Protein AF-R7TZ38-F1 (afdb_monomer_lite)

pLDDT: mean 75.98, std 13.42, range [50.22, 92.25]

Sequence (64 aa):
VSRVGIVIFAFVFILLTWLGTQPTTVTYTLMAQICTLIYFAFFLLMPFYTRWEKTKPVPERVTG

Radius of gyration: 17.24 Å; chains: 1; bounding box: 43×24×41 Å

Structure (mmCIF, N/CA/C/O backbone):
data_AF-R7TZ38-F1
#
_entry.id   AF-R7TZ38-F1
#
loop_
_atom_site.group_PDB
_atom_site.id
_atom_site.type_symbol
_atom_site.label_atom_id
_atom_site.label_alt_id
_atom_site.label_comp_id
_atom_site.label_asym_id
_atom_site.label_entity_id
_atom_site.label_seq_id
_atom_site.pdbx_PDB_ins_code
_atom_site.Cartn_x
_atom_site.Cartn_y
_atom_site.Cartn_z
_atom_site.occupancy
_atom_site.B_iso_or_equiv
_atom_site.auth_seq_id
_atom_site.auth_comp_id
_atom_site.auth_asym_id
_atom_site.auth_atom_id
_atom_site.pdbx_PDB_model_num
ATOM 1 N N . VAL A 1 1 ? -6.189 0.950 16.969 1.00 57.16 1 VAL A N 1
ATOM 2 C CA . VAL A 1 1 ? -5.946 0.180 15.731 1.00 57.16 1 VAL A CA 1
ATOM 3 C C . VAL A 1 1 ? -6.303 0.989 14.490 1.00 57.16 1 VAL A C 1
ATOM 5 O O . VAL A 1 1 ? -5.456 1.111 13.613 1.00 57.16 1 VAL A O 1
ATOM 8 N N . SER A 1 2 ? -7.465 1.650 14.455 1.00 63.12 2 SER A N 1
ATOM 9 C CA . SER A 1 2 ? -7.936 2.423 13.290 1.00 63.12 2 SER A CA 1
ATOM 10 C C . SER A 1 2 ? -6.945 3.491 12.806 1.00 63.12 2 SER A C 1
ATOM 12 O O . SER A 1 2 ? -6.647 3.576 11.621 1.00 63.12 2 SER A O 1
ATOM 14 N N . ARG A 1 3 ? -6.330 4.250 13.726 1.00 65.75 3 ARG A N 1
ATOM 15 C CA . ARG A 1 3 ? -5.312 5.266 13.384 1.00 65.75 3 ARG A CA 1
ATOM 16 C C . ARG A 1 3 ? -4.032 4.685 12.770 1.00 65.75 3 ARG A C 1
ATOM 18 O O . ARG A 1 3 ? -3.457 5.308 11.891 1.00 65.75 3 ARG A O 1
ATOM 25 N N . VAL A 1 4 ? -3.605 3.498 13.207 1.00 71.00 4 VAL A N 1
ATOM 26 C CA . VAL A 1 4 ? -2.390 2.839 12.690 1.00 71.00 4 VAL A CA 1
ATOM 27 C C . VAL A 1 4 ? -2.630 2.326 11.272 1.00 71.00 4 VAL A C 1
ATOM 29 O O . VAL A 1 4 ? -1.787 2.515 10.401 1.00 71.00 4 VAL A O 1
ATOM 32 N N . GLY A 1 5 ? -3.811 1.757 11.014 1.00 74.19 5 GLY A N 1
ATOM 33 C CA . GLY A 1 5 ? -4.189 1.314 9.676 1.00 74.19 5 GLY A CA 1
ATOM 34 C C . GLY A 1 5 ? -4.218 2.459 8.656 1.00 74.19 5 GLY A C 1
ATOM 35 O O . GLY A 1 5 ? -3.704 2.297 7.556 1.00 74.19 5 GLY A O 1
ATOM 36 N N . ILE A 1 6 ? -4.737 3.634 9.035 1.00 79.44 6 ILE A N 1
ATOM 37 C CA . ILE A 1 6 ? -4.766 4.819 8.155 1.00 79.44 6 ILE A CA 1
ATOM 38 C C . ILE A 1 6 ? -3.348 5.285 7.792 1.00 79.44 6 ILE A C 1
ATOM 40 O O . ILE A 1 6 ? -3.099 5.647 6.645 1.00 79.44 6 ILE A O 1
ATOM 44 N N . VAL A 1 7 ? -2.403 5.246 8.737 1.00 81.75 7 VAL A N 1
ATOM 45 C CA . VAL A 1 7 ? -0.999 5.616 8.476 1.00 81.75 7 VAL A CA 1
ATOM 46 C C . VAL A 1 7 ? -0.339 4.629 7.510 1.00 81.75 7 VAL A C 1
ATOM 48 O O . VAL A 1 7 ? 0.329 5.050 6.569 1.00 81.75 7 VAL A O 1
ATOM 51 N N . ILE A 1 8 ? -0.566 3.325 7.696 1.00 80.94 8 ILE A N 1
ATOM 52 C CA . ILE A 1 8 ? -0.057 2.283 6.789 1.00 80.94 8 ILE A CA 1
ATOM 53 C C . ILE A 1 8 ? -0.665 2.445 5.391 1.00 80.94 8 ILE A C 1
ATOM 55 O O . ILE A 1 8 ? 0.055 2.384 4.397 1.00 80.94 8 ILE A O 1
ATOM 59 N N . PHE A 1 9 ? -1.969 2.711 5.307 1.00 85.56 9 PHE A N 1
ATOM 60 C CA . PHE A 1 9 ? -2.661 2.972 4.048 1.00 85.56 9 PHE A CA 1
ATOM 61 C C . PHE A 1 9 ? -2.084 4.184 3.311 1.00 85.56 9 PHE A C 1
ATOM 63 O O . PHE A 1 9 ? -1.761 4.085 2.129 1.00 85.56 9 PHE A O 1
ATOM 70 N N . ALA A 1 10 ? -1.897 5.306 4.011 1.00 86.94 10 ALA A N 1
ATOM 71 C CA . ALA A 1 10 ? -1.306 6.510 3.434 1.00 86.94 10 ALA A CA 1
ATOM 72 C C . ALA A 1 10 ? 0.112 6.244 2.902 1.00 86.94 10 ALA A C 1
ATOM 74 O O . ALA A 1 10 ? 0.451 6.674 1.801 1.00 86.94 10 ALA A O 1
ATOM 75 N N . PHE A 1 11 ? 0.919 5.481 3.643 1.00 89.38 11 PHE A N 1
ATOM 76 C CA . PHE A 1 11 ? 2.268 5.109 3.222 1.00 89.38 11 PHE A CA 1
ATOM 77 C C . PHE A 1 11 ? 2.264 4.231 1.961 1.00 89.38 11 PHE A C 1
ATOM 79 O O . PHE A 1 11 ? 2.977 4.525 1.003 1.00 89.38 11 PHE A O 1
ATOM 86 N N . VAL A 1 12 ? 1.417 3.196 1.924 1.00 87.38 12 VAL A N 1
ATOM 87 C CA . VAL A 1 12 ? 1.244 2.306 0.760 1.00 87.38 12 VAL A CA 1
ATOM 88 C C . VAL A 1 12 ? 0.769 3.085 -0.468 1.00 87.38 12 VAL A C 1
ATOM 90 O O . VAL A 1 12 ? 1.258 2.846 -1.571 1.00 87.38 12 VAL A O 1
ATOM 93 N N . PHE A 1 13 ? -0.128 4.054 -0.284 1.00 88.00 13 PHE A N 1
ATOM 94 C CA . PHE A 1 13 ? -0.646 4.887 -1.368 1.00 88.00 13 PHE A CA 1
ATOM 95 C C . PHE A 1 13 ? 0.437 5.770 -2.001 1.00 88.00 13 PHE A C 1
ATOM 97 O O . PHE A 1 13 ? 0.546 5.844 -3.227 1.00 88.00 13 PHE A O 1
ATOM 104 N N . ILE A 1 14 ? 1.287 6.392 -1.179 1.00 92.25 14 ILE A N 1
ATOM 105 C CA . ILE A 1 14 ? 2.423 7.194 -1.657 1.00 92.25 14 ILE A CA 1
ATOM 106 C C . ILE A 1 14 ? 3.431 6.304 -2.399 1.00 92.25 14 ILE A C 1
ATOM 108 O O . ILE A 1 14 ? 3.882 6.665 -3.486 1.00 92.25 14 ILE A O 1
ATOM 112 N N . LEU A 1 15 ? 3.732 5.118 -1.859 1.00 88.44 15 LEU A N 1
ATOM 113 C CA . LEU A 1 15 ? 4.638 4.146 -2.481 1.00 88.44 15 LEU A CA 1
ATOM 114 C C . LEU A 1 15 ? 4.145 3.684 -3.858 1.00 88.44 15 LEU A C 1
ATOM 116 O O . LEU A 1 15 ? 4.928 3.665 -4.802 1.00 88.44 15 LEU A O 1
ATOM 120 N N . LEU A 1 16 ? 2.855 3.361 -3.988 1.00 87.44 16 LEU A N 1
ATOM 121 C CA . LEU A 1 16 ? 2.221 2.985 -5.260 1.00 87.44 16 LEU A CA 1
ATOM 122 C C . LEU A 1 16 ? 2.241 4.123 -6.278 1.00 87.44 16 LEU A C 1
ATOM 124 O O . LEU A 1 16 ? 2.534 3.889 -7.447 1.00 87.44 16 LEU A O 1
ATOM 128 N N . THR A 1 17 ? 1.965 5.350 -5.830 1.00 88.62 17 THR A N 1
ATOM 129 C CA . THR A 1 17 ? 2.000 6.536 -6.696 1.00 88.62 17 THR A CA 1
ATOM 130 C C . THR A 1 17 ? 3.406 6.754 -7.250 1.00 88.62 17 THR A C 1
ATOM 132 O O . THR A 1 17 ? 3.567 6.997 -8.443 1.00 88.62 17 THR A O 1
ATOM 135 N N . TRP A 1 18 ? 4.437 6.599 -6.412 1.00 88.62 18 TRP A N 1
ATOM 136 C CA . TRP A 1 18 ? 5.826 6.687 -6.857 1.00 88.62 18 TRP A CA 1
ATOM 137 C C . TRP A 1 18 ? 6.203 5.525 -7.785 1.00 88.62 18 TRP A C 1
ATOM 139 O O . TRP A 1 18 ? 6.759 5.765 -8.856 1.00 88.62 18 TRP A O 1
ATOM 149 N N . LEU A 1 19 ? 5.833 4.285 -7.446 1.00 87.62 19 LEU A N 1
ATOM 150 C CA . LEU A 1 19 ? 6.086 3.117 -8.296 1.00 87.62 19 LEU A CA 1
ATOM 151 C C . LEU A 1 19 ? 5.434 3.236 -9.680 1.00 87.62 19 LEU A C 1
ATOM 153 O O . LEU A 1 19 ? 6.011 2.769 -10.656 1.00 87.62 19 LEU A O 1
ATOM 157 N N . GLY A 1 20 ? 4.274 3.890 -9.784 1.00 85.12 20 GLY A N 1
ATOM 158 C CA . GLY A 1 20 ? 3.596 4.142 -11.059 1.00 85.12 20 GLY A CA 1
ATOM 159 C C . GLY A 1 20 ? 4.353 5.085 -12.001 1.00 85.12 20 GLY A C 1
ATOM 160 O O . GLY A 1 20 ? 4.090 5.083 -13.199 1.00 85.12 20 GLY A O 1
ATOM 161 N N . THR A 1 21 ? 5.306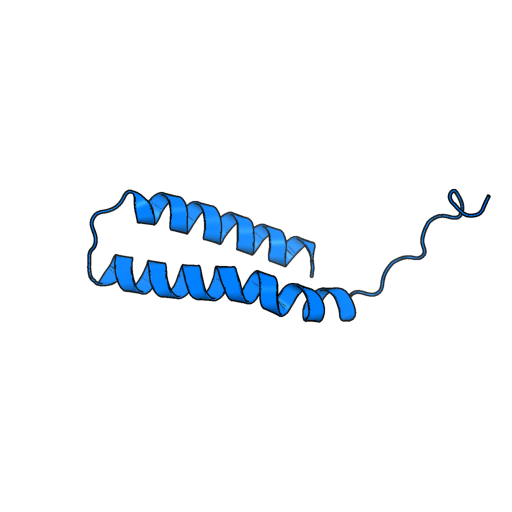 5.867 -11.484 1.00 87.44 21 THR A N 1
ATOM 162 C CA . THR A 1 21 ? 6.183 6.735 -12.294 1.00 87.44 21 THR A CA 1
ATOM 163 C C . THR A 1 21 ? 7.466 6.039 -12.750 1.00 87.44 21 THR A C 1
ATOM 165 O O . THR A 1 21 ? 8.176 6.558 -13.610 1.00 87.44 21 THR A O 1
ATOM 168 N N . GLN A 1 22 ? 7.788 4.882 -12.165 1.00 85.12 22 GLN A N 1
ATOM 169 C CA . GLN A 1 22 ? 9.009 4.141 -12.461 1.00 85.12 22 GLN A CA 1
ATOM 170 C C . GLN A 1 22 ? 8.801 3.169 -13.634 1.00 85.12 22 GLN A C 1
ATOM 172 O O . GLN A 1 22 ? 7.701 2.646 -13.826 1.00 85.12 22 GLN A O 1
ATOM 177 N N . PRO A 1 23 ? 9.854 2.879 -14.420 1.00 84.88 23 PRO A N 1
ATOM 178 C CA . PRO A 1 23 ? 9.776 1.896 -15.493 1.00 84.88 23 PRO A CA 1
ATOM 179 C C . PRO A 1 23 ? 9.463 0.501 -14.945 1.00 84.88 23 PRO A C 1
ATOM 181 O O . PRO A 1 23 ? 9.984 0.089 -13.906 1.00 84.88 23 PRO A O 1
ATOM 184 N N . THR A 1 24 ? 8.634 -0.253 -15.667 1.00 81.69 24 THR A N 1
ATOM 185 C CA . THR A 1 24 ? 8.206 -1.600 -15.275 1.00 81.69 24 THR A CA 1
ATOM 186 C C . THR A 1 24 ? 9.381 -2.577 -15.313 1.00 81.69 24 THR A C 1
ATOM 188 O O . THR A 1 24 ? 9.702 -3.152 -16.351 1.00 81.69 24 THR A O 1
ATOM 191 N N . THR A 1 25 ? 10.033 -2.761 -14.169 1.00 87.94 25 THR A N 1
ATOM 192 C CA . THR A 1 25 ? 11.051 -3.792 -13.937 1.00 87.94 25 THR A CA 1
ATOM 193 C C . THR A 1 25 ? 10.466 -4.902 -13.073 1.00 87.94 25 THR A C 1
ATOM 195 O O . THR A 1 25 ? 9.578 -4.648 -12.264 1.00 87.94 25 THR A O 1
ATOM 198 N N . VAL A 1 26 ? 10.980 -6.130 -13.200 1.00 86.50 26 VAL A N 1
ATOM 199 C CA . VAL A 1 26 ? 10.473 -7.314 -12.471 1.00 86.50 26 VAL A CA 1
ATOM 200 C C . VAL A 1 26 ? 10.357 -7.052 -10.961 1.00 86.50 26 VAL A C 1
ATOM 202 O O . VAL A 1 26 ? 9.351 -7.397 -10.341 1.00 86.50 26 VAL A O 1
ATOM 205 N N . THR A 1 27 ? 11.342 -6.363 -10.381 1.00 86.12 27 THR A N 1
ATOM 206 C CA . THR A 1 27 ? 11.360 -5.981 -8.963 1.00 86.12 27 THR A CA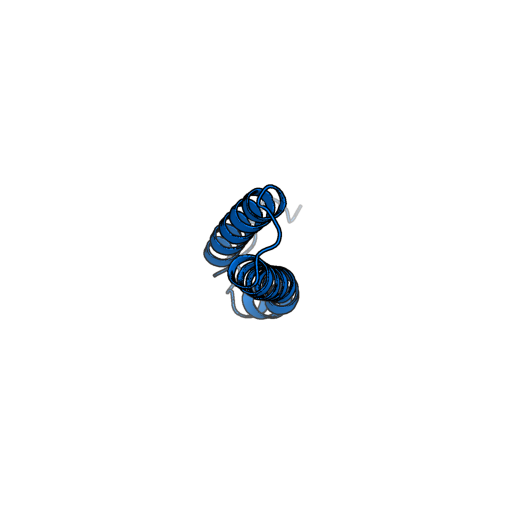 1
ATOM 207 C C . THR A 1 27 ? 10.245 -4.995 -8.605 1.00 86.12 27 THR A C 1
ATOM 209 O O . THR A 1 27 ? 9.553 -5.186 -7.605 1.00 86.12 27 THR A O 1
ATOM 212 N N . TYR A 1 28 ? 10.031 -3.954 -9.417 1.00 85.81 28 TYR A N 1
ATOM 213 C CA . TYR A 1 28 ? 8.971 -2.972 -9.174 1.00 85.81 28 TYR A CA 1
ATOM 214 C C . TYR A 1 28 ? 7.582 -3.550 -9.438 1.00 85.81 28 TYR A C 1
ATOM 216 O O . TYR A 1 28 ? 6.649 -3.236 -8.708 1.00 85.81 28 TYR A O 1
ATOM 224 N N . THR A 1 29 ? 7.430 -4.456 -10.403 1.00 86.25 29 THR A N 1
ATOM 225 C CA . THR A 1 29 ? 6.158 -5.144 -10.646 1.00 86.25 29 THR A CA 1
ATOM 226 C C . THR A 1 29 ? 5.756 -6.017 -9.455 1.00 86.25 29 THR A C 1
ATOM 228 O O . THR A 1 29 ? 4.609 -5.946 -9.018 1.00 86.25 29 THR A O 1
ATOM 231 N N . LEU A 1 30 ? 6.691 -6.779 -8.873 1.00 89.81 30 LEU A N 1
ATOM 232 C CA . LEU A 1 30 ? 6.428 -7.571 -7.663 1.00 89.81 30 LEU A CA 1
ATOM 233 C C . LEU A 1 30 ? 6.070 -6.684 -6.464 1.00 89.81 30 LEU A C 1
ATOM 235 O O . LEU A 1 30 ? 5.112 -6.962 -5.744 1.00 89.81 30 LEU A O 1
ATOM 239 N N . MET A 1 31 ? 6.795 -5.580 -6.277 1.00 86.88 31 MET A N 1
ATOM 240 C CA . MET A 1 31 ? 6.510 -4.619 -5.210 1.00 8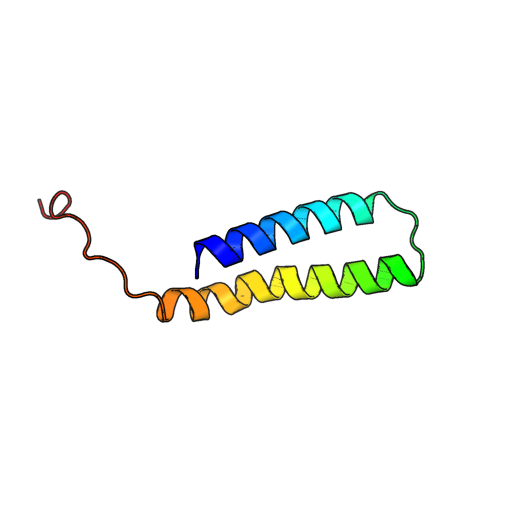6.88 31 MET A CA 1
ATOM 241 C C . MET A 1 31 ? 5.129 -3.962 -5.396 1.00 86.88 31 MET A C 1
ATOM 243 O O . MET A 1 31 ? 4.358 -3.882 -4.443 1.00 86.88 31 MET A O 1
ATOM 247 N N . ALA A 1 32 ? 4.762 -3.573 -6.623 1.00 86.62 32 ALA A N 1
ATOM 248 C CA . ALA A 1 32 ? 3.440 -3.027 -6.939 1.00 86.62 32 ALA A CA 1
ATOM 249 C C . ALA A 1 32 ? 2.311 -4.026 -6.644 1.00 86.62 32 ALA A C 1
ATOM 251 O O . ALA A 1 32 ? 1.278 -3.641 -6.094 1.00 86.62 32 ALA A O 1
ATOM 252 N N . GLN A 1 33 ? 2.500 -5.308 -6.968 1.00 89.19 33 GLN A N 1
ATOM 253 C CA . GLN A 1 33 ? 1.526 -6.367 -6.679 1.00 89.19 33 GLN A CA 1
ATOM 254 C C . GLN A 1 33 ? 1.320 -6.567 -5.172 1.00 89.19 33 GLN A C 1
ATOM 256 O O . GLN A 1 33 ? 0.187 -6.679 -4.707 1.00 89.19 33 GLN A O 1
ATOM 261 N N . ILE A 1 34 ? 2.397 -6.549 -4.385 1.00 90.00 34 ILE A N 1
ATOM 262 C CA . ILE A 1 34 ? 2.307 -6.652 -2.922 1.00 90.00 34 ILE A CA 1
ATOM 263 C C . ILE A 1 34 ? 1.629 -5.405 -2.336 1.00 90.00 34 ILE A C 1
ATOM 265 O O . ILE A 1 34 ? 0.719 -5.525 -1.516 1.00 90.00 34 ILE A O 1
ATOM 269 N N . CYS A 1 35 ? 2.014 -4.204 -2.778 1.00 87.50 35 CYS A N 1
ATOM 270 C CA . CYS A 1 35 ? 1.407 -2.959 -2.306 1.00 87.50 35 CYS A CA 1
ATOM 271 C C . CYS A 1 35 ? -0.086 -2.868 -2.650 1.00 87.50 35 CYS A C 1
ATOM 273 O O . CYS A 1 35 ? -0.876 -2.441 -1.810 1.00 87.50 35 CYS A O 1
ATOM 275 N N . THR A 1 36 ? -0.495 -3.296 -3.847 1.00 87.75 36 THR A N 1
ATOM 276 C CA . THR A 1 36 ? -1.918 -3.345 -4.229 1.00 87.75 36 THR A CA 1
ATOM 277 C C . THR A 1 36 ? -2.696 -4.369 -3.403 1.00 87.75 36 THR A C 1
ATOM 279 O O . THR A 1 36 ? -3.795 -4.059 -2.946 1.00 87.75 36 THR A O 1
ATOM 282 N N . LEU A 1 37 ? -2.122 -5.543 -3.115 1.00 90.12 37 LEU A N 1
ATOM 283 C CA . LEU A 1 37 ? -2.724 -6.515 -2.192 1.00 90.12 37 LEU A CA 1
ATOM 284 C C . LEU A 1 37 ? -2.951 -5.919 -0.799 1.00 90.12 37 LEU A C 1
ATOM 286 O O . LEU A 1 37 ? -4.042 -6.051 -0.248 1.00 90.12 37 LEU A O 1
ATOM 290 N N . ILE A 1 38 ? -1.956 -5.222 -0.245 1.00 85.25 38 ILE A N 1
ATOM 291 C CA . ILE A 1 38 ? -2.065 -4.565 1.068 1.00 85.25 38 ILE A CA 1
ATOM 292 C C . ILE A 1 38 ? -3.110 -3.438 1.035 1.00 85.25 38 ILE A C 1
ATOM 294 O O . ILE A 1 38 ? -3.878 -3.289 1.986 1.00 85.25 38 ILE A O 1
ATOM 298 N N . TYR A 1 39 ? -3.184 -2.679 -0.061 1.00 85.25 39 TYR A N 1
ATOM 299 C CA . TYR A 1 39 ? -4.185 -1.627 -0.259 1.00 85.25 39 TYR A CA 1
ATOM 300 C C . TYR A 1 39 ? -5.616 -2.178 -0.188 1.00 85.25 39 TYR A C 1
ATOM 302 O O . TYR A 1 39 ? -6.443 -1.654 0.557 1.00 85.25 39 TYR A O 1
ATOM 310 N N . PHE A 1 40 ? -5.914 -3.270 -0.898 1.00 85.12 40 PHE A N 1
ATOM 311 C CA . PHE A 1 40 ? -7.234 -3.908 -0.827 1.00 85.12 40 PHE A CA 1
ATOM 312 C C . PHE A 1 40 ? -7.473 -4.619 0.509 1.00 85.12 40 PHE A C 1
ATOM 314 O O . PHE A 1 40 ? -8.583 -4.566 1.043 1.00 85.12 40 PHE A O 1
ATOM 321 N N . ALA A 1 41 ? -6.436 -5.228 1.092 1.00 84.94 41 ALA A N 1
ATOM 322 C CA . ALA A 1 41 ? -6.521 -5.838 2.413 1.00 84.94 41 ALA A CA 1
ATOM 323 C C . ALA A 1 41 ? -6.905 -4.810 3.484 1.00 84.94 41 ALA A C 1
ATOM 325 O O . ALA A 1 41 ? -7.699 -5.138 4.357 1.00 84.94 41 ALA A O 1
ATOM 326 N N . PHE A 1 42 ? -6.428 -3.563 3.398 1.00 80.00 42 PHE A N 1
ATOM 327 C CA . PHE A 1 42 ? -6.826 -2.489 4.313 1.00 80.00 42 PHE A CA 1
ATOM 328 C C . PHE A 1 42 ? -8.345 -2.253 4.319 1.00 80.00 42 PHE A C 1
ATOM 330 O O . PHE A 1 42 ? -8.946 -2.178 5.391 1.00 80.00 42 PHE A O 1
ATOM 337 N N . PHE A 1 43 ? -8.985 -2.214 3.146 1.00 77.69 43 PHE A N 1
ATOM 338 C CA . PHE A 1 43 ? -10.444 -2.092 3.045 1.00 77.69 43 PHE A CA 1
ATOM 339 C C . PHE A 1 43 ? -11.173 -3.336 3.558 1.00 77.69 43 PHE A C 1
ATOM 341 O O . PHE A 1 43 ? -12.185 -3.216 4.245 1.00 77.69 43 PHE A O 1
ATOM 348 N N . LEU A 1 44 ? -10.650 -4.530 3.273 1.00 79.81 44 LEU A N 1
ATOM 349 C CA . LEU A 1 44 ? -11.256 -5.789 3.714 1.00 79.81 44 LEU A CA 1
ATOM 350 C C . LEU A 1 44 ? -11.138 -6.000 5.233 1.00 79.81 44 LEU A C 1
ATOM 352 O O . LEU A 1 44 ? -12.032 -6.553 5.869 1.00 79.81 44 LEU A O 1
ATOM 356 N N . LEU A 1 45 ? -10.035 -5.541 5.824 1.00 70.88 45 LEU A N 1
ATOM 357 C CA . LEU A 1 45 ? -9.760 -5.603 7.257 1.00 70.88 45 LEU A CA 1
ATOM 358 C C . LEU A 1 45 ? -10.425 -4.462 8.039 1.00 70.88 45 LEU A C 1
ATOM 360 O O . LEU A 1 45 ? -10.551 -4.570 9.259 1.00 70.88 45 LEU A O 1
ATOM 364 N N . M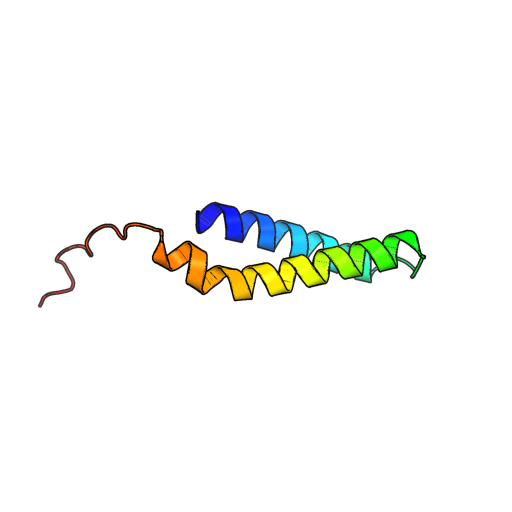ET A 1 46 ? -10.890 -3.404 7.367 1.00 70.50 46 MET A N 1
ATOM 365 C CA . MET A 1 46 ? -11.653 -2.306 7.969 1.00 70.50 46 MET A CA 1
ATOM 366 C C . MET A 1 46 ? -12.806 -2.814 8.862 1.00 70.50 46 MET A C 1
ATOM 368 O O . MET A 1 46 ? -12.784 -2.519 10.055 1.00 70.50 46 MET A O 1
ATOM 372 N N . PRO A 1 47 ? -13.749 -3.664 8.398 1.00 62.28 47 PRO A N 1
ATOM 373 C CA . PRO A 1 47 ? -14.825 -4.183 9.251 1.00 62.28 47 PRO A CA 1
ATOM 374 C C . PRO A 1 47 ? -14.337 -5.043 10.431 1.00 62.28 47 PRO A C 1
ATOM 376 O O . PRO A 1 47 ? -15.002 -5.090 11.468 1.00 62.28 47 PRO A O 1
ATOM 379 N N . PHE A 1 48 ? -13.183 -5.705 10.308 1.00 64.25 48 PHE A N 1
ATOM 380 C CA . PHE A 1 48 ? -12.628 -6.558 11.364 1.00 64.25 48 PHE A CA 1
ATOM 381 C C . PHE A 1 48 ? -11.937 -5.747 12.465 1.00 64.25 48 PHE A C 1
ATOM 383 O O . PHE A 1 48 ? -12.172 -5.993 13.649 1.00 64.25 48 PHE A O 1
ATOM 390 N N . TYR A 1 49 ? -11.131 -4.744 1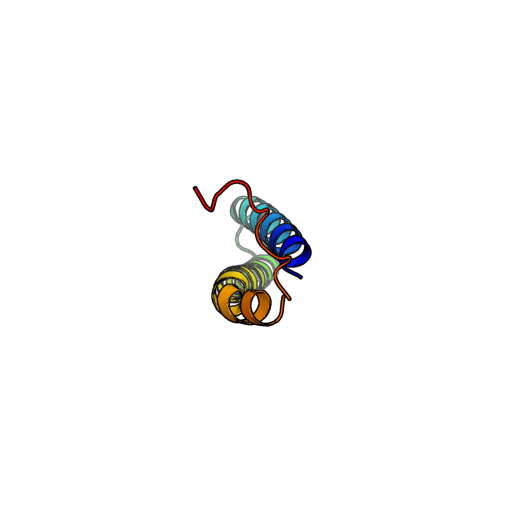2.105 1.00 55.09 49 TYR A N 1
ATOM 391 C CA . TYR A 1 49 ? -10.447 -3.899 13.087 1.00 55.09 49 TYR A CA 1
ATOM 392 C C . TYR A 1 49 ? -11.395 -2.938 13.805 1.00 55.09 49 TYR A C 1
ATOM 394 O O . TYR A 1 49 ? -11.211 -2.691 14.998 1.00 55.09 49 TYR A O 1
ATOM 402 N N . THR A 1 50 ? -12.426 -2.428 13.124 1.00 58.53 50 THR A N 1
ATOM 403 C CA . THR A 1 50 ? -13.405 -1.517 13.738 1.00 58.53 50 THR A CA 1
ATOM 404 C C . THR A 1 50 ? -14.340 -2.241 14.715 1.00 58.53 50 THR A C 1
ATOM 406 O O . THR A 1 50 ? -14.773 -1.636 15.689 1.00 58.53 50 THR A O 1
ATOM 409 N N . ARG A 1 51 ? -14.600 -3.548 14.536 1.00 55.34 51 ARG A N 1
ATOM 410 C CA . ARG A 1 51 ? -15.398 -4.354 15.487 1.00 55.34 51 ARG A CA 1
ATOM 411 C C . ARG A 1 51 ? -14.691 -4.651 16.810 1.00 55.34 51 ARG A C 1
ATOM 413 O O . ARG A 1 51 ? -15.366 -4.833 17.819 1.00 55.34 51 ARG A O 1
ATOM 420 N N . TRP A 1 52 ? -13.359 -4.719 16.818 1.00 55.47 52 TRP A N 1
ATOM 421 C CA . TRP A 1 52 ? -12.581 -4.987 18.037 1.00 55.47 52 TRP A CA 1
ATOM 422 C C . TRP A 1 52 ? -12.201 -3.725 18.817 1.00 55.47 52 TRP A C 1
ATOM 424 O O . TRP A 1 52 ? -11.705 -3.816 19.943 1.00 55.47 52 TRP A O 1
ATOM 434 N N . GLU A 1 53 ? -12.439 -2.539 18.254 1.00 50.31 53 GLU A N 1
ATOM 435 C CA . GLU A 1 53 ? -12.237 -1.281 18.961 1.00 50.31 53 GLU A CA 1
ATOM 436 C C . GLU A 1 53 ? -13.436 -0.995 19.875 1.00 50.31 53 GLU A C 1
ATOM 438 O O . GLU A 1 53 ? -14.550 -0.749 19.419 1.00 50.31 53 GLU A O 1
ATOM 443 N N . LYS A 1 54 ? -13.204 -1.003 21.196 1.00 50.22 54 LYS A N 1
ATOM 444 C CA . LYS A 1 54 ? -14.181 -0.509 22.174 1.00 50.22 54 LYS A CA 1
ATOM 445 C C . LYS A 1 54 ? -14.427 0.978 21.911 1.00 50.22 54 LYS A C 1
ATOM 447 O O . LYS A 1 54 ? -13.594 1.822 22.246 1.00 50.22 54 LYS A O 1
ATOM 452 N N . THR A 1 55 ? -15.566 1.297 21.309 1.00 55.72 55 THR A N 1
ATOM 453 C CA . THR A 1 55 ? -16.036 2.671 21.132 1.00 55.72 55 THR A CA 1
ATOM 454 C C . THR A 1 55 ? -16.198 3.334 22.497 1.00 55.72 55 THR A C 1
ATOM 456 O O . THR A 1 55 ? -16.860 2.790 23.382 1.00 55.72 55 THR A O 1
ATOM 45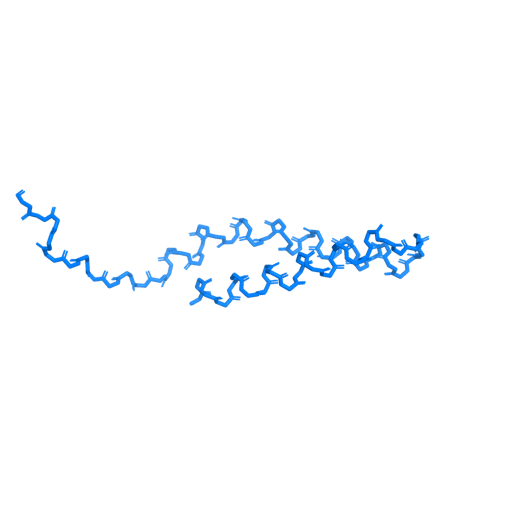9 N N . LYS A 1 56 ? -15.599 4.516 22.680 1.00 53.53 56 LYS A N 1
ATOM 460 C CA . LYS A 1 56 ? -15.941 5.384 23.813 1.00 53.53 56 LYS A CA 1
ATOM 461 C C . LYS A 1 56 ? -17.412 5.805 23.674 1.00 53.53 56 LYS A C 1
ATOM 463 O O . LYS A 1 56 ? -17.841 6.029 22.540 1.00 53.53 56 LYS A O 1
ATOM 468 N N . PRO A 1 57 ? -18.171 5.901 24.780 1.00 57.72 57 PRO A N 1
ATOM 469 C CA . PRO A 1 57 ? -19.565 6.319 24.731 1.00 57.72 57 PRO A CA 1
ATOM 470 C C . PRO A 1 57 ? -19.672 7.690 24.061 1.00 57.72 57 PRO A C 1
ATOM 472 O O . PRO A 1 57 ? -18.837 8.574 24.280 1.00 57.72 57 PRO A O 1
ATOM 475 N N . VAL A 1 58 ? -20.670 7.825 23.189 1.00 59.31 58 VAL A N 1
ATOM 476 C CA . VAL A 1 58 ? -20.963 9.071 22.482 1.00 59.31 58 VAL A CA 1
ATOM 477 C C . VAL A 1 58 ? -21.280 10.140 23.537 1.00 59.31 58 VAL A C 1
ATOM 479 O O . VAL A 1 58 ? -22.042 9.852 24.459 1.00 59.31 58 VAL A O 1
ATOM 482 N N . PRO A 1 59 ? -20.684 11.344 23.469 1.00 61.81 59 PRO A N 1
ATOM 483 C CA . PRO A 1 59 ? -20.990 12.403 24.422 1.00 61.81 59 PRO A CA 1
ATOM 484 C C . PRO A 1 59 ? -22.471 12.793 24.331 1.00 61.81 59 PRO A C 1
ATOM 486 O O . PRO A 1 59 ? -22.996 12.970 23.234 1.00 61.81 59 PRO A O 1
ATOM 489 N N . GLU A 1 60 ? -23.097 12.986 25.491 1.00 59.88 60 GLU A N 1
ATOM 490 C CA . GLU A 1 60 ? -24.536 13.201 25.771 1.00 59.88 60 GLU A CA 1
ATOM 491 C C . GLU A 1 60 ? -25.179 14.436 25.096 1.00 59.88 60 GLU A C 1
ATOM 493 O O . GLU A 1 60 ? -26.335 14.768 25.311 1.00 59.88 60 GLU A O 1
ATOM 498 N N . ARG A 1 61 ? -24.446 15.123 24.218 1.00 66.31 61 ARG A N 1
ATOM 499 C CA . ARG A 1 61 ? -24.879 16.322 23.481 1.00 66.31 61 ARG A CA 1
ATOM 500 C C . ARG A 1 61 ? -25.685 16.031 22.206 1.00 66.31 61 ARG A C 1
ATOM 502 O O . ARG A 1 61 ? -25.902 16.941 21.413 1.00 66.31 61 ARG A O 1
ATOM 509 N N . VAL A 1 62 ? -26.052 14.770 21.968 1.00 59.69 62 VAL A N 1
ATOM 510 C CA . VAL A 1 62 ? -26.864 14.328 20.812 1.00 59.69 62 VAL A CA 1
ATOM 511 C C . VAL A 1 62 ? -28.132 13.563 21.213 1.00 59.69 62 VAL A C 1
ATOM 513 O O . VAL A 1 62 ? -28.872 13.119 20.344 1.00 59.69 62 VAL A O 1
ATOM 516 N N . THR A 1 63 ? -28.404 13.438 22.512 1.00 55.88 63 THR A N 1
ATOM 517 C CA . THR A 1 63 ? -29.697 13.013 23.067 1.00 55.88 63 THR A CA 1
ATOM 518 C C . THR A 1 63 ? -30.476 14.262 23.463 1.00 55.88 63 THR A C 1
ATOM 520 O O . THR A 1 63 ? -30.532 14.618 24.637 1.00 55.88 63 THR A O 1
ATOM 523 N N . GLY A 1 64 ? -30.956 14.988 22.452 1.00 53.81 64 GLY A N 1
ATOM 524 C CA . GLY A 1 64 ? -32.023 15.975 22.626 1.00 53.81 64 GLY A CA 1
ATOM 525 C C . GLY A 1 64 ? -33.375 15.283 22.658 1.00 53.81 64 GLY A C 1
ATOM 526 O O . GLY A 1 64 ? -33.510 14.269 21.934 1.00 53.81 64 GLY A O 1
#

Foldseek 3Di:
DVVVLVVLLVVLVVLLVVLVVDPDDPVSVVVNVVSVVSNVVSVVCVVVVVVPDDDDDDPPPPVD

Secondary structure (DSSP, 8-state):
-HHHHHHHHHHHHHHHHHHTTS---HHHHHHHHHHHHHHHHHHHHHHHHHHHS-PPPPPSTT--

Organism: Capitella teleta (NCBI:txid283909)

InterPro domains:
  IPR005798 Cytochrome b/b6, C-terminal [PF00032] (2-40)
  IPR005798 Cytochrome b/b6, C-terminal [PS51003] (1-60)
  IPR027387 Cytochrome b/b6-like domain superfamily [G3DSA:1.20.810.10] (1-64)
  IPR036150 Cytochrome b/b6, C-terminal domain superfamily [SSF81648] (6-58)